Protein AF-A0A9X4RFP6-F1 (afdb_monomer_lite)

Sequence (64 aa):
MASTVENKPVSKRINVTLPDKTGALIEKLASVEGRSVSSMAAYLIQKAVDDAREKGLIKDEEKG

Radius of gyration: 16.28 Å; chains: 1; bounding box: 41×20×44 Å

Organism: NCBI:txid1855837

Secondary structure (DSSP, 8-state):
-------------------HHHHHHHHHHHHHHT--HHHHHHHHHHHHHHHHHHTTS-------

Structure (mmCIF, N/CA/C/O backbone):
data_AF-A0A9X4RFP6-F1
#
_entry.id   AF-A0A9X4RFP6-F1
#
loop_
_atom_site.group_PDB
_atom_site.id
_atom_site.type_symbol
_atom_site.label_atom_id
_atom_site.label_alt_id
_atom_site.label_comp_id
_atom_site.label_asym_id
_atom_site.label_entity_id
_atom_site.label_seq_id
_atom_site.pdbx_PDB_ins_code
_atom_site.Cartn_x
_atom_site.Cartn_y
_atom_site.Cartn_z
_atom_site.occupancy
_atom_site.B_i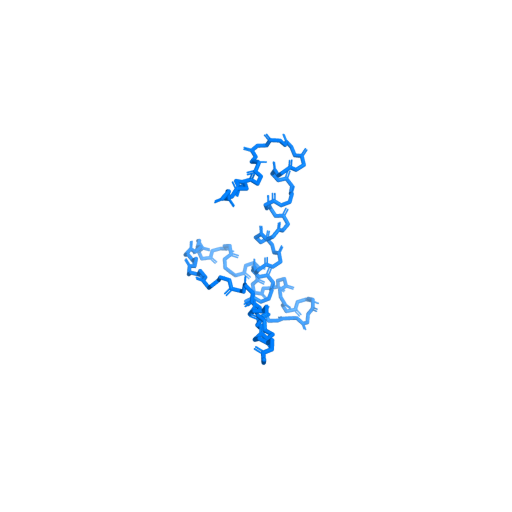so_or_equiv
_atom_site.auth_seq_id
_atom_site.auth_comp_id
_atom_site.auth_asym_id
_atom_site.auth_atom_id
_atom_site.pdbx_PDB_model_num
ATOM 1 N N . MET A 1 1 ? 28.587 7.095 33.034 1.00 44.34 1 MET A N 1
ATOM 2 C CA . MET A 1 1 ? 28.532 6.913 31.568 1.00 44.34 1 MET A CA 1
ATOM 3 C C . MET A 1 1 ? 27.083 6.627 31.208 1.00 44.34 1 MET A C 1
ATOM 5 O O . MET A 1 1 ? 26.602 5.540 31.496 1.00 44.34 1 MET A O 1
ATOM 9 N N . ALA A 1 2 ? 26.350 7.636 30.732 1.00 46.38 2 ALA A N 1
ATOM 10 C CA . ALA A 1 2 ? 24.960 7.472 30.318 1.00 46.38 2 ALA A CA 1
ATOM 11 C C . ALA A 1 2 ? 24.956 6.749 28.968 1.00 46.38 2 ALA A C 1
ATOM 13 O O . ALA A 1 2 ? 25.500 7.259 27.992 1.00 46.38 2 ALA A O 1
ATOM 14 N N . SER A 1 3 ? 24.417 5.534 28.943 1.00 48.16 3 SER A N 1
ATOM 15 C CA . SER A 1 3 ? 24.234 4.791 27.701 1.00 48.16 3 SER A CA 1
ATOM 16 C C . SER A 1 3 ? 23.070 5.437 26.961 1.00 48.16 3 SER A C 1
ATOM 18 O O . SER A 1 3 ? 21.919 5.283 27.362 1.00 48.16 3 SER A O 1
ATOM 20 N N . THR A 1 4 ? 23.377 6.225 25.932 1.00 55.78 4 THR A N 1
ATOM 21 C CA . THR A 1 4 ? 22.393 6.728 24.975 1.00 55.78 4 THR A CA 1
ATOM 22 C C . THR A 1 4 ? 21.691 5.520 24.370 1.00 55.78 4 THR A C 1
ATOM 24 O O . THR A 1 4 ? 22.307 4.736 23.652 1.00 55.78 4 THR A O 1
ATOM 27 N N . VAL A 1 5 ? 20.420 5.326 24.720 1.00 60.78 5 VAL A N 1
ATOM 28 C CA . VAL A 1 5 ? 19.578 4.285 24.134 1.00 60.78 5 VAL A CA 1
ATOM 29 C C . VAL A 1 5 ? 19.401 4.667 22.670 1.00 60.78 5 VAL A C 1
ATOM 31 O O . VAL A 1 5 ? 18.663 5.596 22.349 1.00 60.78 5 VAL A O 1
ATOM 34 N N . GLU A 1 6 ? 20.151 4.020 21.783 1.00 54.06 6 GLU A N 1
ATOM 35 C CA . GLU A 1 6 ? 19.987 4.186 20.346 1.00 54.06 6 GLU A CA 1
ATOM 36 C C . GLU A 1 6 ? 18.552 3.786 19.988 1.00 54.06 6 GLU A C 1
ATOM 38 O O . GLU A 1 6 ? 18.188 2.607 20.009 1.00 54.06 6 GLU A O 1
ATOM 43 N N . ASN A 1 7 ? 17.714 4.781 19.694 1.00 56.34 7 ASN A N 1
ATOM 44 C CA . ASN A 1 7 ? 16.391 4.586 19.122 1.00 56.34 7 ASN A CA 1
ATOM 45 C C . ASN A 1 7 ? 16.578 3.994 17.716 1.00 56.34 7 ASN A C 1
ATOM 47 O O . ASN A 1 7 ? 16.711 4.719 16.729 1.00 56.34 7 ASN A O 1
ATOM 51 N N . LYS A 1 8 ? 16.702 2.662 17.641 1.00 56.84 8 LYS A N 1
ATOM 52 C CA . LYS A 1 8 ? 16.783 1.922 16.380 1.00 56.84 8 LYS A CA 1
ATOM 53 C C . LYS A 1 8 ? 15.585 2.314 15.515 1.00 56.84 8 LYS A C 1
ATOM 55 O O . LYS A 1 8 ? 14.465 2.283 16.023 1.00 56.84 8 LYS A O 1
ATOM 60 N N . PRO A 1 9 ? 15.769 2.598 14.215 1.00 53.78 9 PRO A N 1
ATOM 61 C CA . PRO A 1 9 ? 14.640 2.815 13.327 1.00 53.78 9 PRO A CA 1
ATOM 62 C C . PRO A 1 9 ? 13.805 1.529 13.324 1.00 53.78 9 PRO A C 1
ATOM 64 O O . PRO A 1 9 ? 14.249 0.486 12.842 1.00 53.78 9 PRO A O 1
ATOM 67 N N . VAL A 1 10 ? 12.622 1.582 13.939 1.00 62.47 10 VAL A N 1
ATOM 68 C CA . VAL A 1 10 ? 11.698 0.452 14.139 1.00 62.47 10 VAL A CA 1
ATOM 69 C C . VAL A 1 10 ? 10.993 0.076 12.834 1.00 62.47 10 VAL A C 1
ATOM 71 O O . VAL A 1 10 ? 9.775 -0.027 12.750 1.00 62.47 10 VAL A O 1
ATOM 74 N N . SER A 1 11 ? 11.760 -0.142 11.771 1.00 67.44 11 SER A N 1
ATOM 75 C CA . SER A 1 11 ? 11.248 -0.703 10.530 1.00 67.44 11 SER A CA 1
ATOM 76 C C . SER A 1 11 ? 11.071 -2.208 10.720 1.00 67.44 11 SER A C 1
ATOM 78 O O . SER A 1 11 ? 12.022 -2.985 10.605 1.00 67.44 11 SER A O 1
ATOM 80 N N . LYS A 1 12 ? 9.846 -2.645 11.027 1.00 78.06 12 LYS A N 1
ATOM 81 C CA . LYS A 1 12 ? 9.503 -4.071 10.991 1.00 78.06 12 LYS A CA 1
ATOM 82 C C . LYS A 1 12 ? 9.442 -4.523 9.533 1.00 78.06 12 LYS A C 1
ATOM 84 O O . LYS A 1 12 ? 8.672 -3.983 8.744 1.00 78.06 12 LYS A O 1
ATOM 89 N N . ARG A 1 13 ? 10.260 -5.513 9.169 1.00 82.62 13 ARG A N 1
ATOM 90 C CA . ARG A 1 13 ? 10.189 -6.154 7.850 1.00 82.62 13 ARG A CA 1
ATOM 91 C C . ARG A 1 13 ? 9.094 -7.210 7.869 1.00 82.62 13 ARG A C 1
ATOM 93 O O . ARG A 1 13 ? 9.116 -8.097 8.717 1.00 82.62 13 ARG A O 1
ATOM 100 N N . ILE A 1 14 ? 8.171 -7.112 6.923 1.00 83.12 14 ILE A N 1
ATOM 101 C CA . ILE A 1 14 ? 7.121 -8.102 6.693 1.00 83.12 14 ILE A CA 1
ATOM 102 C C . ILE A 1 14 ? 7.204 -8.578 5.244 1.00 83.12 14 ILE A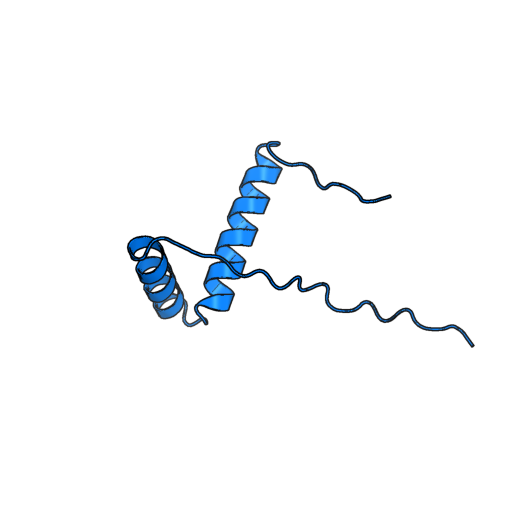 C 1
ATOM 104 O O . ILE A 1 14 ? 7.525 -7.793 4.353 1.00 83.12 14 ILE A O 1
ATOM 108 N N . ASN A 1 15 ? 6.911 -9.855 5.015 1.00 87.81 15 ASN A N 1
ATOM 109 C CA . ASN A 1 15 ? 6.730 -10.401 3.674 1.00 87.81 15 ASN A CA 1
ATOM 110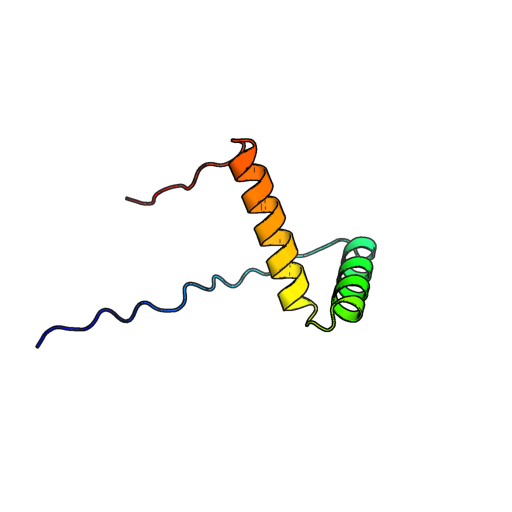 C C . ASN A 1 15 ? 5.229 -10.521 3.415 1.00 87.81 15 ASN A C 1
ATOM 112 O O . ASN A 1 15 ? 4.515 -11.133 4.207 1.00 87.81 15 ASN A O 1
ATOM 116 N N . VAL A 1 16 ? 4.756 -9.938 2.317 1.00 84.75 16 VAL A N 1
ATOM 117 C CA . VAL A 1 16 ? 3.344 -9.955 1.921 1.00 84.75 16 VAL A CA 1
ATOM 118 C C . VAL A 1 16 ? 3.191 -10.696 0.603 1.00 84.75 16 VAL A C 1
ATOM 120 O O . VAL A 1 16 ? 3.917 -10.437 -0.351 1.00 84.75 16 VAL A O 1
ATOM 123 N N . THR A 1 17 ? 2.239 -11.626 0.563 1.00 89.88 17 THR A N 1
ATOM 124 C CA . THR A 1 17 ? 1.832 -12.307 -0.670 1.00 89.88 17 THR A CA 1
ATOM 125 C C . THR A 1 17 ? 0.543 -11.664 -1.151 1.00 89.88 17 THR A C 1
ATOM 127 O O . THR A 1 17 ? -0.433 -11.604 -0.405 1.00 89.88 17 THR A O 1
ATOM 130 N N . LEU A 1 18 ? 0.548 -11.159 -2.381 1.00 87.81 18 LEU A N 1
ATOM 131 C CA . LEU A 1 18 ? -0.587 -10.471 -2.986 1.00 87.81 18 LEU A CA 1
ATOM 132 C C . LEU A 1 18 ? -1.050 -11.232 -4.233 1.00 87.81 18 LEU A C 1
ATOM 134 O O . LEU A 1 18 ? -0.226 -11.866 -4.894 1.00 87.81 18 LEU A O 1
ATOM 138 N N . PRO A 1 19 ? -2.342 -11.155 -4.593 1.00 93.88 19 PRO A N 1
ATOM 139 C CA . PRO A 1 19 ? -2.805 -11.631 -5.889 1.00 93.88 19 PRO A CA 1
ATOM 140 C C . PRO A 1 19 ? -2.055 -10.935 -7.031 1.00 93.88 19 PRO A C 1
ATOM 142 O O . PRO A 1 19 ? -1.816 -9.729 -6.964 1.00 93.88 19 PRO A O 1
ATOM 145 N N . ASP A 1 20 ? -1.766 -11.677 -8.101 1.00 91.38 20 ASP A N 1
ATOM 146 C CA . ASP A 1 20 ? -1.008 -11.204 -9.271 1.00 91.38 20 ASP A CA 1
ATOM 147 C C . ASP A 1 20 ? -1.538 -9.870 -9.829 1.00 91.38 20 ASP A C 1
ATOM 149 O O . ASP A 1 20 ? -0.802 -8.893 -9.969 1.00 91.38 20 ASP A O 1
ATOM 153 N N . LYS A 1 21 ? -2.864 -9.776 -10.001 1.00 94.44 21 LYS A N 1
ATOM 154 C CA . LYS A 1 21 ? -3.539 -8.547 -10.448 1.00 94.44 21 LYS A CA 1
ATOM 155 C C . LYS A 1 21 ? -3.234 -7.343 -9.553 1.00 94.44 21 LYS A C 1
ATOM 157 O O . LYS A 1 21 ? -3.047 -6.240 -10.057 1.00 94.44 21 LYS A O 1
ATOM 162 N N . THR A 1 22 ? -3.203 -7.540 -8.237 1.00 92.19 22 THR A N 1
ATOM 163 C CA . THR A 1 22 ? -2.923 -6.473 -7.269 1.00 92.19 22 THR A CA 1
ATOM 164 C C . THR A 1 22 ? -1.451 -6.077 -7.313 1.00 92.19 22 THR A C 1
ATOM 166 O O . THR A 1 22 ? -1.152 -4.886 -7.311 1.00 92.19 22 THR A O 1
ATOM 169 N N . GLY A 1 23 ? -0.540 -7.051 -7.417 1.00 92.44 23 GLY A N 1
ATOM 170 C CA . GLY A 1 23 ? 0.894 -6.795 -7.589 1.00 92.44 23 GLY A CA 1
ATOM 171 C C . GLY A 1 23 ? 1.179 -5.923 -8.813 1.00 92.44 23 GLY A C 1
ATOM 172 O O . GLY A 1 23 ? 1.789 -4.863 -8.685 1.00 92.44 23 GLY A O 1
ATOM 173 N N . ALA A 1 24 ? 0.615 -6.288 -9.967 1.00 94.56 24 ALA A N 1
ATOM 174 C CA . ALA A 1 24 ? 0.769 -5.531 -11.210 1.00 94.56 24 ALA A CA 1
ATOM 175 C C . ALA A 1 24 ? 0.239 -4.086 -11.113 1.00 94.56 24 ALA A C 1
ATOM 177 O O . ALA A 1 24 ? 0.791 -3.166 -11.719 1.00 94.56 24 ALA A O 1
ATOM 178 N N . LEU A 1 25 ? -0.837 -3.856 -10.353 1.00 95.19 25 LEU A N 1
ATOM 179 C CA . LEU A 1 25 ? -1.357 -2.505 -10.120 1.00 95.19 25 LEU A CA 1
ATOM 180 C C . LEU A 1 25 ? -0.426 -1.678 -9.226 1.00 95.19 25 LEU A C 1
ATOM 182 O O . LEU A 1 25 ? -0.209 -0.503 -9.517 1.00 95.19 25 LEU A O 1
ATOM 186 N N . ILE A 1 26 ? 0.157 -2.275 -8.184 1.00 92.75 26 ILE A N 1
ATOM 187 C CA . ILE A 1 26 ? 1.127 -1.594 -7.313 1.00 92.75 26 ILE A CA 1
ATOM 188 C C . ILE A 1 26 ? 2.386 -1.221 -8.101 1.00 92.75 26 ILE A C 1
ATOM 190 O O . ILE A 1 26 ? 2.883 -0.109 -7.947 1.00 92.75 26 ILE A O 1
ATOM 194 N N . GLU A 1 27 ? 2.876 -2.098 -8.979 1.00 93.69 27 GLU A N 1
ATOM 195 C CA . GLU A 1 27 ? 4.021 -1.806 -9.852 1.00 93.69 27 GLU A CA 1
ATOM 196 C C . GLU A 1 27 ? 3.755 -0.629 -10.796 1.00 93.69 27 GLU A C 1
ATOM 198 O O . GLU A 1 27 ? 4.596 0.263 -10.944 1.00 93.69 27 GLU A O 1
ATOM 203 N N . LYS A 1 28 ? 2.558 -0.582 -11.395 1.00 95.44 28 LYS A N 1
ATOM 204 C CA . LYS A 1 28 ? 2.132 0.547 -12.231 1.00 95.44 28 LYS A CA 1
ATOM 205 C C . LYS A 1 28 ? 2.048 1.839 -11.428 1.00 95.44 28 LYS A C 1
ATOM 207 O O . LYS A 1 28 ? 2.580 2.853 -11.868 1.00 95.44 28 LYS A O 1
ATOM 212 N N . LEU A 1 29 ? 1.423 1.805 -10.252 1.00 94.19 29 LEU A N 1
ATOM 213 C CA . LEU A 1 29 ? 1.329 2.972 -9.373 1.00 94.19 29 LEU A CA 1
ATOM 214 C C . LEU A 1 29 ? 2.719 3.467 -8.958 1.00 94.19 29 LEU A C 1
ATOM 216 O O . LEU A 1 29 ? 2.986 4.664 -9.008 1.00 94.19 29 LEU A O 1
ATOM 220 N N . ALA A 1 30 ? 3.618 2.553 -8.586 1.00 94.94 30 ALA A N 1
ATOM 221 C CA . ALA A 1 30 ? 4.982 2.886 -8.189 1.00 94.94 30 ALA A CA 1
ATOM 222 C C . ALA A 1 30 ? 5.743 3.570 -9.335 1.00 94.94 30 ALA A C 1
ATOM 224 O O . ALA A 1 30 ? 6.427 4.569 -9.118 1.00 94.94 30 ALA A O 1
ATOM 225 N N . SER A 1 31 ? 5.547 3.073 -10.561 1.00 95.38 31 SER A N 1
ATOM 226 C CA . SER A 1 31 ? 6.123 3.654 -11.778 1.00 95.38 31 SER A CA 1
ATOM 227 C C . SER A 1 31 ? 5.592 5.063 -12.064 1.00 95.38 31 SER A C 1
ATOM 229 O O . SER A 1 31 ? 6.370 5.933 -12.442 1.00 95.38 31 SER A O 1
ATOM 231 N N . VAL A 1 32 ? 4.291 5.309 -11.858 1.00 95.06 32 VAL A N 1
ATOM 232 C CA . VAL A 1 32 ? 3.662 6.632 -12.049 1.00 95.06 32 VAL A CA 1
ATOM 233 C C . VAL A 1 32 ? 4.156 7.653 -11.018 1.00 95.06 32 VAL A C 1
ATOM 235 O O . VAL A 1 32 ? 4.423 8.795 -11.378 1.00 95.06 32 VAL A O 1
ATOM 238 N N . GLU A 1 33 ? 4.314 7.255 -9.753 1.00 91.50 33 GLU A N 1
ATOM 239 C CA . GLU A 1 33 ? 4.810 8.137 -8.680 1.00 91.50 33 GLU A CA 1
ATOM 240 C C . GLU A 1 33 ? 6.342 8.288 -8.657 1.00 91.50 33 GLU A C 1
ATOM 242 O O . GLU A 1 33 ? 6.871 9.064 -7.863 1.00 91.50 33 GLU A O 1
ATOM 247 N N . GLY A 1 34 ? 7.072 7.547 -9.497 1.00 93.06 34 GLY A N 1
ATOM 248 C CA . GLY A 1 34 ? 8.536 7.584 -9.528 1.00 93.06 34 GLY A CA 1
ATOM 249 C C . GLY A 1 34 ? 9.193 7.015 -8.264 1.00 93.06 34 GLY A C 1
ATOM 250 O O . GLY A 1 34 ? 10.255 7.481 -7.854 1.00 93.06 34 GLY A O 1
ATOM 251 N N . ARG A 1 35 ? 8.574 6.012 -7.627 1.00 91.38 35 ARG A N 1
ATOM 252 C CA . ARG A 1 35 ? 9.066 5.377 -6.391 1.00 91.38 35 ARG A CA 1
ATOM 253 C C . ARG A 1 35 ? 9.225 3.866 -6.542 1.00 91.38 35 ARG A C 1
ATOM 255 O O . ARG A 1 35 ? 8.693 3.256 -7.462 1.00 91.38 35 ARG A O 1
ATOM 262 N N . SER A 1 36 ? 9.951 3.233 -5.619 1.00 93.12 36 SER A N 1
ATOM 263 C CA . SER A 1 36 ? 10.107 1.773 -5.638 1.00 93.12 36 SER A CA 1
ATOM 264 C C . SER A 1 36 ? 8.806 1.056 -5.265 1.00 93.12 36 SER A C 1
ATOM 266 O O . SER A 1 36 ? 8.029 1.543 -4.439 1.00 93.12 36 SER A O 1
ATOM 268 N N . VAL A 1 37 ? 8.604 -0.145 -5.817 1.00 91.50 37 VAL A N 1
ATOM 269 C CA . VAL A 1 37 ? 7.441 -1.006 -5.523 1.00 91.50 37 VAL A CA 1
ATOM 270 C C . VAL A 1 37 ? 7.307 -1.255 -4.020 1.00 91.50 37 VAL A C 1
ATOM 272 O O . VAL A 1 37 ? 6.218 -1.142 -3.466 1.00 91.50 37 VAL A O 1
ATOM 275 N N . SER A 1 38 ? 8.422 -1.506 -3.328 1.00 89.50 38 SER A N 1
ATOM 276 C CA . SER A 1 38 ? 8.437 -1.707 -1.875 1.00 89.50 38 SER A CA 1
ATOM 277 C C . SER A 1 38 ? 8.004 -0.459 -1.103 1.00 89.50 38 SER A C 1
ATOM 279 O O . SER A 1 38 ? 7.264 -0.571 -0.130 1.00 89.50 38 SER A O 1
ATOM 281 N N . SER A 1 39 ? 8.438 0.730 -1.535 1.00 90.19 39 SER A N 1
ATOM 282 C CA . SER A 1 39 ? 8.037 1.997 -0.913 1.00 90.19 39 SER A CA 1
ATOM 283 C C . SER A 1 39 ? 6.548 2.270 -1.124 1.00 90.19 39 SER A C 1
ATOM 285 O O . SER A 1 39 ? 5.858 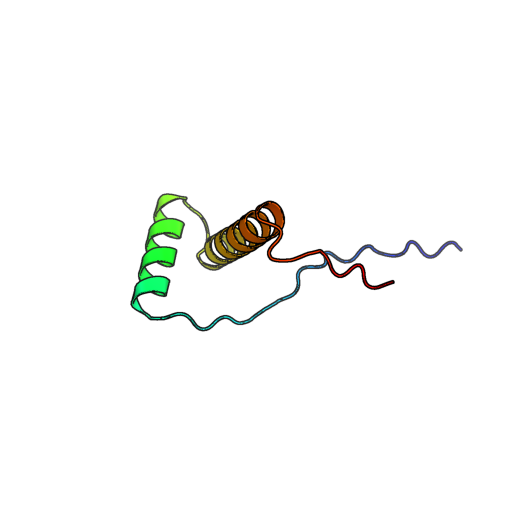2.667 -0.187 1.00 90.19 39 SER A O 1
ATOM 287 N N . MET A 1 40 ? 6.044 2.008 -2.333 1.00 93.75 40 MET A N 1
ATOM 288 C CA . MET A 1 40 ? 4.622 2.126 -2.646 1.00 93.75 40 MET A CA 1
ATOM 289 C C . MET A 1 40 ? 3.785 1.149 -1.814 1.00 93.75 40 MET A C 1
ATOM 291 O O . MET A 1 40 ? 2.812 1.550 -1.185 1.00 93.75 40 MET A O 1
ATOM 295 N N . ALA A 1 41 ? 4.189 -0.121 -1.747 1.00 91.69 41 ALA A N 1
ATOM 296 C CA . ALA A 1 41 ? 3.503 -1.125 -0.943 1.00 91.69 41 ALA A CA 1
ATOM 297 C C . ALA A 1 41 ? 3.465 -0.732 0.541 1.00 91.69 41 ALA A C 1
ATOM 299 O O . ALA A 1 41 ? 2.409 -0.798 1.164 1.00 91.69 41 ALA A O 1
ATOM 300 N N . ALA A 1 42 ? 4.587 -0.260 1.093 1.00 90.69 42 ALA A N 1
ATOM 301 C CA . ALA A 1 42 ? 4.647 0.220 2.471 1.00 90.69 42 ALA A CA 1
ATOM 302 C C . ALA A 1 42 ? 3.688 1.395 2.714 1.00 90.69 42 ALA A C 1
ATOM 304 O O . ALA A 1 42 ? 2.966 1.397 3.706 1.00 90.69 42 ALA A O 1
ATOM 305 N N . TYR A 1 43 ? 3.634 2.359 1.792 1.00 91.62 43 TYR A N 1
ATOM 306 C CA . TYR A 1 43 ? 2.712 3.491 1.879 1.00 91.62 43 TYR A CA 1
ATOM 307 C C . TYR A 1 43 ? 1.243 3.058 1.830 1.00 91.62 43 TYR A C 1
ATOM 309 O O . TYR A 1 43 ? 0.447 3.511 2.647 1.00 91.62 43 TYR A O 1
ATOM 317 N N . LEU A 1 44 ? 0.884 2.156 0.914 1.00 92.19 44 LEU A N 1
ATOM 318 C CA . LEU A 1 44 ? -0.485 1.649 0.796 1.00 92.19 44 LEU A CA 1
ATOM 319 C C . LEU A 1 44 ? -0.917 0.878 2.049 1.00 92.19 44 LEU A C 1
ATOM 321 O O . LEU A 1 44 ? -2.045 1.045 2.508 1.00 92.19 44 LEU A O 1
ATOM 325 N N . ILE A 1 45 ? -0.018 0.069 2.617 1.00 91.50 45 ILE A N 1
ATOM 326 C CA . ILE A 1 45 ? -0.268 -0.647 3.873 1.00 91.50 45 ILE A CA 1
ATOM 327 C C . ILE A 1 45 ? -0.447 0.351 5.020 1.00 91.50 45 ILE A C 1
ATOM 329 O O . ILE A 1 45 ? -1.420 0.237 5.758 1.00 91.50 45 ILE A O 1
ATOM 333 N N . GLN A 1 46 ? 0.442 1.342 5.145 1.00 90.38 46 GLN A N 1
ATOM 334 C CA . GLN A 1 46 ? 0.346 2.366 6.187 1.00 90.38 46 GLN A CA 1
ATOM 335 C C . GLN A 1 46 ? -0.977 3.128 6.092 1.00 90.38 46 GLN A C 1
ATOM 337 O O . GLN A 1 46 ? -1.701 3.211 7.076 1.00 90.38 46 GLN A O 1
ATOM 342 N N . LYS A 1 47 ? -1.345 3.588 4.892 1.00 92.69 47 LYS A N 1
ATOM 343 C CA . LYS A 1 47 ? -2.610 4.288 4.659 1.00 92.69 47 LYS A CA 1
ATOM 344 C C . LYS A 1 47 ? -3.819 3.437 5.050 1.00 92.69 47 LYS A C 1
ATOM 346 O O . LYS A 1 47 ? -4.727 3.933 5.698 1.00 92.69 47 LYS A O 1
ATOM 351 N N . ALA A 1 48 ? -3.83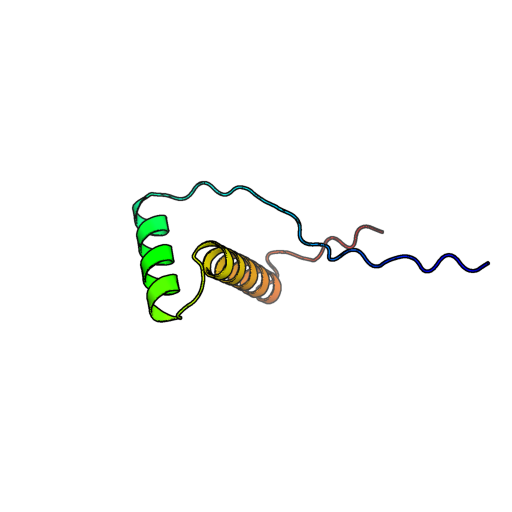2 2.152 4.691 1.00 91.62 48 ALA A N 1
ATOM 352 C CA . ALA A 1 48 ? -4.929 1.258 5.059 1.00 91.62 48 ALA A CA 1
ATOM 353 C C . ALA A 1 48 ? -5.035 1.045 6.582 1.00 91.62 48 ALA A C 1
ATOM 355 O O . ALA A 1 48 ? -6.140 0.916 7.109 1.00 91.62 48 ALA A O 1
ATOM 356 N N . VAL A 1 49 ? -3.899 1.012 7.286 1.00 90.81 49 VAL A N 1
ATOM 357 C CA . VAL A 1 49 ? -3.843 0.953 8.755 1.00 90.81 49 VAL A CA 1
ATOM 358 C C . VAL A 1 49 ? -4.356 2.258 9.364 1.00 90.81 49 VAL A C 1
ATOM 360 O O . VAL A 1 49 ? -5.192 2.210 10.263 1.00 90.81 49 VAL A O 1
ATOM 363 N N . ASP A 1 50 ? -3.926 3.409 8.850 1.00 91.12 50 ASP A N 1
ATOM 364 C CA . ASP A 1 50 ? -4.382 4.722 9.315 1.00 91.12 50 ASP A CA 1
ATOM 365 C C . ASP A 1 50 ? -5.897 4.881 9.112 1.00 91.12 50 ASP A C 1
ATOM 367 O O . ASP A 1 50 ? -6.614 5.171 10.068 1.00 91.12 50 ASP A O 1
ATOM 371 N N . ASP A 1 51 ? -6.416 4.538 7.928 1.00 92.56 51 ASP A N 1
ATOM 372 C CA . ASP A 1 51 ? -7.855 4.548 7.632 1.00 92.56 51 ASP A CA 1
ATOM 373 C C . ASP A 1 51 ? -8.639 3.630 8.595 1.00 92.56 51 ASP A C 1
ATOM 375 O O . ASP A 1 51 ? -9.764 3.936 9.005 1.00 92.56 51 ASP A O 1
ATOM 379 N N . ALA A 1 52 ? -8.079 2.467 8.947 1.00 90.06 52 ALA A N 1
ATOM 380 C CA . ALA A 1 52 ? -8.696 1.536 9.889 1.00 90.06 52 ALA A CA 1
ATOM 381 C C . ALA A 1 52 ? -8.678 2.075 11.327 1.00 90.06 52 ALA A C 1
ATOM 383 O O . ALA A 1 52 ? -9.647 1.877 12.067 1.00 90.06 52 ALA A O 1
ATOM 384 N N . ARG A 1 53 ? -7.612 2.782 11.715 1.00 89.38 53 ARG A N 1
ATOM 385 C CA . ARG A 1 53 ? -7.494 3.470 13.004 1.00 89.38 53 ARG A CA 1
ATOM 386 C C . ARG A 1 53 ? -8.498 4.614 13.109 1.00 89.38 53 ARG A C 1
ATOM 388 O O . ARG A 1 53 ? -9.198 4.708 14.113 1.00 89.38 53 ARG A O 1
ATOM 395 N N . GLU A 1 54 ? -8.620 5.440 12.074 1.00 90.06 54 GLU A N 1
ATOM 396 C CA . GLU A 1 54 ? -9.582 6.549 12.027 1.00 90.06 54 GLU A CA 1
ATOM 397 C C . GLU A 1 54 ? -11.032 6.057 12.102 1.00 90.06 54 GLU A C 1
ATOM 399 O O . GLU A 1 54 ? -11.872 6.672 12.756 1.00 90.06 54 GLU A O 1
ATOM 404 N N . LYS A 1 55 ? -1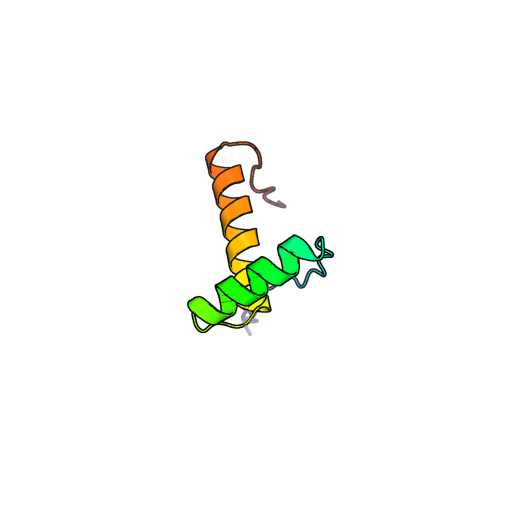1.325 4.895 11.507 1.00 90.56 55 LYS A N 1
ATOM 405 C CA . LYS A 1 55 ? -12.633 4.224 11.618 1.00 90.56 55 LYS A CA 1
ATOM 406 C C . LYS A 1 55 ? -12.859 3.528 12.964 1.00 90.56 55 LYS A C 1
ATOM 408 O O . LYS A 1 55 ? -13.940 2.987 13.186 1.00 90.56 55 LYS A O 1
ATOM 413 N N . GLY A 1 56 ? -11.859 3.499 13.845 1.00 87.25 56 GLY A N 1
ATOM 414 C CA . GLY A 1 56 ? -11.920 2.826 15.143 1.00 87.25 56 GLY A CA 1
ATOM 415 C C . GLY A 1 56 ? -11.924 1.294 15.068 1.00 87.25 56 GLY A C 1
ATOM 416 O O . GLY A 1 56 ? -12.286 0.649 16.050 1.00 87.25 56 GLY A O 1
ATOM 417 N N . LEU A 1 57 ? -11.538 0.705 13.928 1.00 83.25 57 LEU A N 1
ATOM 418 C CA . LEU A 1 57 ? -11.486 -0.752 13.721 1.00 83.25 57 LEU A CA 1
ATOM 419 C C . LEU A 1 57 ? -10.289 -1.398 14.421 1.00 83.25 57 LEU A C 1
ATOM 421 O O . LEU A 1 57 ? -10.353 -2.556 14.826 1.00 83.25 57 LEU A O 1
ATOM 425 N N . ILE A 1 58 ? -9.199 -0.646 14.545 1.00 82.50 58 ILE A N 1
ATOM 426 C CA . ILE A 1 58 ? -7.990 -1.047 15.255 1.00 82.50 58 ILE A CA 1
ATOM 427 C C . ILE A 1 58 ? -7.601 0.064 16.224 1.00 82.50 58 ILE A C 1
ATOM 429 O O . ILE A 1 58 ? -7.778 1.250 15.942 1.00 82.50 58 ILE A O 1
ATOM 433 N N . LYS A 1 59 ? -7.084 -0.328 17.383 1.00 76.38 59 LYS A N 1
ATOM 434 C CA . LYS A 1 59 ? -6.461 0.573 18.351 1.00 76.38 59 LYS A CA 1
ATOM 435 C C . LYS A 1 59 ? -4.986 0.217 18.403 1.00 76.38 59 LYS A C 1
ATOM 437 O O . LYS A 1 59 ? -4.643 -0.949 18.202 1.00 76.38 59 LYS A O 1
ATOM 442 N N . ASP A 1 60 ? -4.129 1.198 18.656 1.00 68.56 60 ASP A N 1
ATOM 443 C CA . ASP A 1 60 ? -2.748 0.891 18.998 1.00 68.56 60 ASP A CA 1
ATOM 444 C C . ASP A 1 60 ? -2.778 0.011 20.252 1.00 68.56 60 ASP A C 1
ATOM 446 O O . ASP A 1 60 ? -3.249 0.439 21.307 1.00 68.56 60 ASP A O 1
ATOM 450 N N . GLU A 1 61 ? -2.329 -1.239 20.142 1.00 62.56 61 GLU A N 1
ATOM 451 C CA . GLU A 1 61 ? -1.898 -1.953 21.336 1.00 62.56 61 GLU A CA 1
ATOM 452 C C . GLU A 1 61 ? -0.639 -1.235 21.821 1.00 62.56 61 GLU A C 1
ATOM 454 O O . GLU A 1 61 ? 0.474 -1.509 21.363 1.00 62.56 61 GLU A O 1
ATOM 459 N N . GLU A 1 62 ? -0.824 -0.278 22.733 1.00 48.41 62 GLU A N 1
ATOM 460 C CA . GLU A 1 62 ? 0.231 0.130 23.648 1.00 48.41 62 GLU A CA 1
ATOM 461 C C . GLU A 1 62 ? 0.662 -1.131 24.395 1.00 48.41 62 GLU A C 1
ATOM 463 O O . GLU A 1 62 ? 0.023 -1.577 25.349 1.00 48.41 62 GLU A O 1
ATOM 468 N N . LYS A 1 63 ? 1.738 -1.762 23.920 1.00 46.47 63 LYS A N 1
ATOM 469 C CA . LYS A 1 63 ? 2.505 -2.659 24.771 1.00 46.47 63 LYS A CA 1
ATOM 470 C C . LYS A 1 63 ? 3.034 -1.808 25.922 1.00 46.47 63 LYS A C 1
ATOM 472 O O . LYS A 1 63 ? 3.960 -1.026 25.710 1.00 46.47 63 LYS A O 1
ATOM 477 N N . GLY A 1 64 ? 2.391 -1.941 27.081 1.00 36.53 64 GLY A N 1
ATOM 478 C CA . GLY A 1 64 ? 2.946 -1.536 28.371 1.00 36.53 64 GLY A CA 1
ATOM 479 C C . GLY A 1 64 ? 4.263 -2.236 28.675 1.00 36.53 64 GLY A C 1
ATOM 480 O O . GLY A 1 64 ? 4.533 -3.304 28.071 1.00 36.53 64 GLY A O 1
#

InterPro domains:
  IPR010985 Ribbon-helix-helix [SSF47598] (12-53)
  IPR012869 CopG-like ribbon-helix-helix domain [PF07878] (11-52)

Foldseek 3Di:
DDPDPPPPPPDDDDDDDDPPVVLVVLCVVCVVVVHDSVVSVVVVVVVVVVVCVVVVVDDPPPPD

pLDDT: mean 81.39, std 16.63, range [36.53, 95.44]